Protein AF-A0A354ZCP5-F1 (afdb_monomer_lite)

pLDDT: mean 84.99, std 9.41, range [39.25, 94.0]

Foldseek 3Di:
DPDDDDDDPDQDALVNLLVVVVVDQEDEQFAAQDPVRVVSLVSNCVSNPPSNHQYWYQHDPHPDGLVVCCVPPNPVSSVVSRVVTGGPVVVVVVVVVVVVVPD

Structure (mmCIF, N/CA/C/O backbone):
data_AF-A0A354ZCP5-F1
#
_entry.id   AF-A0A354ZCP5-F1
#
loop_
_atom_site.group_PDB
_atom_site.id
_atom_site.type_symbol
_atom_site.label_atom_id
_atom_site.label_alt_id
_atom_site.label_comp_id
_atom_site.label_asym_id
_atom_site.label_entity_id
_atom_site.label_seq_id
_atom_site.pdbx_PDB_ins_code
_atom_site.Cartn_x
_atom_site.Cartn_y
_atom_site.Cartn_z
_atom_site.occupancy
_atom_site.B_iso_or_equiv
_atom_site.auth_seq_id
_atom_site.auth_comp_id
_atom_site.auth_asym_id
_atom_site.auth_atom_id
_atom_site.pdbx_PDB_model_num
ATOM 1 N N . VAL A 1 1 ? -8.228 -1.402 -14.406 1.00 57.84 1 VAL A N 1
ATOM 2 C CA . VAL A 1 1 ? -8.553 -0.598 -13.187 1.00 57.84 1 VAL A CA 1
ATOM 3 C C . VAL A 1 1 ? -9.787 0.306 -13.354 1.00 57.84 1 VAL A C 1
ATOM 5 O O . VAL A 1 1 ? -9.747 1.229 -14.155 1.00 57.84 1 VAL A O 1
ATOM 8 N N . GLY A 1 2 ? -10.877 0.072 -12.603 1.00 74.62 2 GLY A N 1
ATOM 9 C CA . GLY A 1 2 ? -12.081 0.938 -12.606 1.00 74.62 2 GLY A CA 1
ATOM 10 C C . GLY A 1 2 ? -12.295 1.777 -11.335 1.00 74.62 2 GLY A C 1
ATOM 11 O O . GLY A 1 2 ? -12.986 2.787 -11.381 1.00 74.62 2 GLY A O 1
ATOM 12 N N . ASN A 1 3 ? -11.671 1.387 -10.217 1.00 79.50 3 ASN A N 1
ATOM 13 C CA . ASN A 1 3 ? -11.832 2.018 -8.904 1.00 79.50 3 ASN A CA 1
ATOM 14 C C . ASN A 1 3 ? -10.450 2.356 -8.326 1.00 79.50 3 ASN A C 1
ATOM 16 O O . ASN A 1 3 ? -9.885 1.567 -7.572 1.00 79.50 3 ASN A O 1
ATOM 20 N N . ALA A 1 4 ? -9.892 3.503 -8.714 1.00 82.69 4 ALA A N 1
ATOM 21 C CA . ALA A 1 4 ? -8.633 4.016 -8.179 1.00 82.69 4 ALA A CA 1
ATOM 22 C C . ALA A 1 4 ? -8.880 5.331 -7.436 1.00 82.69 4 ALA A C 1
ATOM 24 O O . ALA A 1 4 ? -9.593 6.205 -7.927 1.00 82.69 4 ALA A O 1
ATOM 25 N N . VAL A 1 5 ? -8.282 5.471 -6.255 1.00 83.88 5 VAL A N 1
ATOM 26 C CA . VAL A 1 5 ? -8.296 6.703 -5.461 1.00 83.88 5 VAL A CA 1
ATOM 27 C C . VAL A 1 5 ? -6.879 6.990 -4.977 1.00 83.88 5 VAL A C 1
ATOM 29 O O . VAL A 1 5 ? -6.136 6.061 -4.669 1.00 83.88 5 VAL A O 1
ATOM 32 N N . ALA A 1 6 ? -6.507 8.265 -4.902 1.00 83.50 6 ALA A N 1
ATOM 33 C CA . ALA A 1 6 ? -5.203 8.707 -4.418 1.00 83.50 6 ALA A CA 1
ATOM 34 C C . ALA A 1 6 ? -5.380 9.798 -3.356 1.00 83.50 6 ALA A C 1
ATOM 36 O O . ALA A 1 6 ? -6.307 10.609 -3.437 1.00 83.50 6 ALA A O 1
ATOM 37 N N . THR A 1 7 ? -4.501 9.824 -2.352 1.00 77.50 7 THR A N 1
ATOM 38 C CA . THR A 1 7 ? -4.471 10.914 -1.373 1.00 77.50 7 THR A CA 1
ATOM 39 C C . THR A 1 7 ? -3.756 12.123 -1.973 1.00 77.50 7 THR A C 1
ATOM 41 O O . THR A 1 7 ? -2.739 11.998 -2.652 1.00 77.50 7 THR A O 1
ATOM 44 N N . LEU A 1 8 ? -4.285 13.325 -1.737 1.00 76.44 8 LEU A N 1
ATOM 45 C CA . LEU A 1 8 ? -3.711 14.560 -2.270 1.00 76.44 8 LEU A CA 1
ATOM 46 C C . LEU A 1 8 ? -2.549 15.037 -1.377 1.00 76.44 8 LEU A C 1
ATOM 48 O O . LEU A 1 8 ? -2.721 15.912 -0.533 1.00 76.44 8 LEU A O 1
ATOM 52 N N . GLY A 1 9 ? -1.372 14.425 -1.535 1.00 65.25 9 GLY A N 1
ATOM 53 C CA . GLY A 1 9 ? -0.100 14.914 -0.976 1.00 65.25 9 GLY A CA 1
ATOM 54 C C . GLY A 1 9 ? 0.114 14.723 0.531 1.00 65.25 9 GLY A C 1
ATOM 55 O O . GLY A 1 9 ? 1.123 15.174 1.068 1.00 65.25 9 GLY A O 1
ATOM 56 N N . THR A 1 10 ? -0.799 14.054 1.230 1.00 66.50 10 THR A N 1
ATOM 57 C CA . THR A 1 10 ? -0.678 13.752 2.661 1.00 66.50 10 THR A CA 1
ATOM 58 C C . THR A 1 10 ? -0.959 12.280 2.939 1.00 66.50 10 THR A C 1
ATOM 60 O O . THR A 1 10 ? -1.486 11.548 2.094 1.00 66.50 10 THR A O 1
ATOM 63 N N . ALA A 1 11 ? -0.556 11.824 4.127 1.00 78.12 11 ALA A N 1
ATOM 64 C CA . ALA A 1 11 ? -0.873 10.479 4.583 1.00 78.12 11 ALA A CA 1
ATOM 65 C C . ALA A 1 11 ? -2.396 10.282 4.639 1.00 78.12 11 ALA A C 1
ATOM 67 O O . ALA A 1 11 ? -3.135 11.201 4.995 1.00 78.12 11 ALA A O 1
ATOM 68 N N . LEU A 1 12 ? -2.843 9.069 4.310 1.00 83.69 12 LEU A N 1
ATOM 69 C CA . LEU A 1 12 ? -4.234 8.652 4.458 1.00 83.69 12 LEU A CA 1
ATOM 70 C C . LEU A 1 12 ? -4.730 8.966 5.876 1.00 83.69 12 LEU A C 1
ATOM 72 O O . LEU A 1 12 ? -4.036 8.665 6.846 1.00 83.69 12 LEU A O 1
ATOM 76 N N . THR A 1 13 ? -5.922 9.554 6.001 1.00 87.56 13 THR A N 1
ATOM 77 C CA . THR A 1 13 ? -6.535 9.857 7.306 1.00 87.56 13 THR A CA 1
ATOM 78 C C . THR A 1 13 ? -7.584 8.818 7.706 1.00 87.56 13 THR A C 1
ATOM 80 O O . THR A 1 13 ? -8.111 8.079 6.868 1.00 87.56 13 THR A O 1
ATOM 83 N N . ARG A 1 14 ? -7.944 8.760 8.998 1.00 87.75 14 ARG A N 1
ATOM 84 C CA . ARG A 1 14 ? -9.005 7.846 9.468 1.00 87.75 14 ARG A CA 1
ATOM 85 C C . ARG A 1 14 ? -10.360 8.196 8.869 1.00 87.75 14 ARG A C 1
ATOM 87 O O . ARG A 1 14 ? -11.161 7.304 8.616 1.00 87.75 14 ARG A O 1
ATOM 94 N N . GLU A 1 15 ? -10.633 9.475 8.649 1.00 88.94 15 GLU A N 1
ATOM 95 C CA . GLU A 1 15 ? -11.864 9.957 8.026 1.00 88.94 15 GLU A CA 1
ATOM 96 C C . GLU A 1 15 ? -11.960 9.468 6.580 1.00 88.94 15 GLU A C 1
ATOM 98 O O . GLU A 1 15 ? -13.009 8.969 6.176 1.00 88.94 15 GLU A O 1
ATOM 103 N N . GLN A 1 16 ? -10.854 9.531 5.831 1.00 89.12 16 GLN A N 1
ATOM 104 C CA . GLN A 1 16 ? -10.771 8.988 4.475 1.00 89.12 16 GLN A CA 1
ATOM 105 C C . GLN A 1 16 ? -10.948 7.466 4.476 1.00 89.12 16 GLN A C 1
ATOM 107 O O . GLN A 1 16 ? -11.744 6.943 3.702 1.00 89.12 16 GLN A O 1
ATOM 112 N N . ALA A 1 17 ? -10.294 6.750 5.392 1.00 88.62 17 ALA A N 1
ATOM 113 C CA . ALA A 1 17 ? -10.456 5.303 5.516 1.00 88.62 17 ALA A CA 1
ATOM 114 C C . ALA A 1 17 ? -11.897 4.894 5.898 1.00 88.62 17 ALA A C 1
ATOM 116 O O . ALA A 1 17 ? -12.444 3.947 5.335 1.00 88.62 17 ALA A O 1
ATOM 117 N N . ARG A 1 18 ? -12.565 5.645 6.785 1.00 89.50 18 ARG A N 1
ATOM 118 C CA . ARG A 1 18 ? -13.995 5.460 7.107 1.00 89.50 18 ARG A CA 1
ATOM 119 C C . ARG A 1 18 ? -14.919 5.785 5.942 1.00 89.50 18 ARG A C 1
ATOM 121 O O . ARG A 1 18 ? -16.009 5.230 5.859 1.00 89.50 18 ARG A O 1
ATOM 128 N N . LEU A 1 19 ? -14.538 6.723 5.079 1.00 90.44 19 LEU A N 1
ATOM 129 C CA . LEU A 1 19 ? -15.294 7.000 3.866 1.00 90.44 19 LEU A CA 1
ATOM 130 C C . LEU A 1 19 ? -15.185 5.811 2.910 1.00 90.44 19 LEU A C 1
ATOM 132 O O . LEU A 1 19 ? -16.208 5.334 2.431 1.00 90.44 19 LEU A O 1
ATOM 136 N N . ILE A 1 20 ? -13.971 5.293 2.705 1.00 89.62 20 ILE A N 1
ATOM 137 C CA . ILE A 1 20 ? -13.708 4.123 1.856 1.00 89.62 20 ILE A CA 1
ATOM 138 C C . ILE A 1 20 ? -14.485 2.896 2.348 1.00 89.62 20 ILE A C 1
ATOM 140 O O . ILE A 1 20 ? -15.088 2.207 1.528 1.00 89.62 20 ILE A O 1
ATOM 144 N N . SER A 1 21 ? -14.566 2.663 3.665 1.00 89.88 21 SER A N 1
ATOM 145 C CA . SER A 1 21 ? -15.292 1.509 4.220 1.00 89.88 21 SER A CA 1
ATOM 146 C C . SER A 1 21 ? -16.796 1.493 3.940 1.00 89.88 21 SER A C 1
ATOM 148 O O . SER A 1 21 ? -17.431 0.449 4.062 1.00 89.88 21 SER A O 1
ATOM 150 N N . ARG A 1 22 ? -17.377 2.622 3.515 1.00 90.50 22 ARG A N 1
ATOM 151 C CA . ARG A 1 22 ? -18.775 2.687 3.056 1.00 90.50 22 ARG A CA 1
ATOM 152 C C . ARG A 1 22 ? -18.962 2.179 1.627 1.00 90.50 22 ARG A C 1
ATOM 154 O O . ARG A 1 22 ? -20.081 1.833 1.266 1.00 90.50 22 ARG A O 1
ATOM 161 N N . TYR A 1 23 ? -17.897 2.160 0.827 1.00 89.38 23 TYR A N 1
ATOM 162 C CA . TYR A 1 23 ? -17.937 1.811 -0.596 1.00 89.38 23 TYR A CA 1
ATOM 163 C C . TYR A 1 23 ? -17.229 0.491 -0.913 1.00 89.38 23 TYR A C 1
ATOM 165 O O . TYR A 1 23 ? -17.557 -0.148 -1.909 1.00 89.38 23 TYR A O 1
ATOM 173 N N . ALA A 1 24 ? -16.272 0.069 -0.085 1.00 88.88 24 ALA A N 1
ATOM 174 C CA . ALA A 1 24 ? -15.513 -1.157 -0.287 1.00 88.88 24 ALA A CA 1
ATOM 175 C C . ALA A 1 24 ? -15.183 -1.833 1.047 1.00 88.88 24 ALA A C 1
ATOM 177 O O . ALA A 1 24 ? -14.919 -1.166 2.041 1.00 88.88 24 ALA A O 1
ATOM 178 N N . GLN A 1 25 ? -15.155 -3.167 1.049 1.00 88.75 25 GLN A N 1
ATOM 179 C CA . GL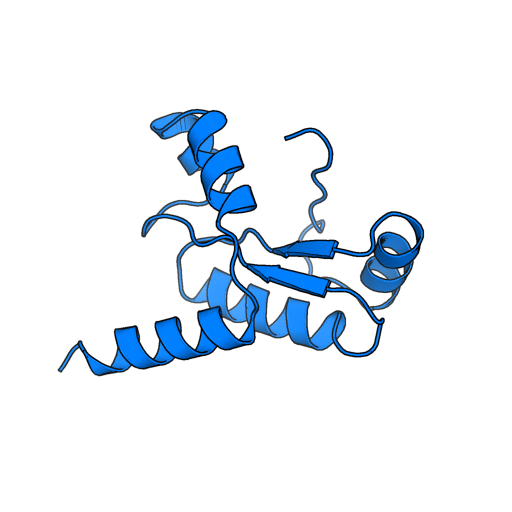N A 1 25 ? -14.669 -3.963 2.184 1.00 88.75 25 GLN A CA 1
ATOM 180 C C . GLN A 1 25 ? -13.180 -4.299 2.066 1.00 88.75 25 GLN A C 1
ATOM 182 O O . GLN A 1 25 ? -12.527 -4.526 3.080 1.00 88.75 25 GLN A O 1
ATOM 187 N N . ARG A 1 26 ? -12.643 -4.309 0.839 1.00 89.94 26 ARG A N 1
ATOM 188 C CA . ARG A 1 26 ? -11.239 -4.587 0.533 1.00 89.94 26 ARG A CA 1
ATOM 189 C C . ARG A 1 26 ? -10.581 -3.372 -0.095 1.00 89.94 26 ARG A C 1
ATOM 191 O O . ARG A 1 26 ? -11.143 -2.772 -1.009 1.00 89.94 26 ARG A O 1
ATOM 198 N N . VAL A 1 27 ? -9.374 -3.059 0.358 1.00 91.56 27 VAL A N 1
ATOM 199 C CA . VAL A 1 27 ? -8.541 -1.985 -0.180 1.00 91.56 27 VAL A CA 1
ATOM 200 C C . VAL A 1 27 ? -7.173 -2.548 -0.534 1.00 91.56 27 VAL A C 1
ATOM 202 O O . VAL A 1 27 ? -6.547 -3.226 0.276 1.00 91.56 27 VAL A O 1
ATOM 205 N N . VAL A 1 28 ? -6.710 -2.253 -1.747 1.00 92.31 28 VAL A N 1
ATOM 206 C CA . VAL A 1 28 ? -5.362 -2.596 -2.203 1.00 92.31 28 VAL A CA 1
ATOM 207 C C . VAL A 1 28 ? -4.510 -1.333 -2.148 1.00 92.31 28 VAL A C 1
ATOM 209 O O . VAL A 1 28 ? -4.792 -0.359 -2.842 1.00 92.31 28 VAL A O 1
ATOM 212 N N . MET A 1 29 ? -3.491 -1.341 -1.295 1.00 90.69 29 MET A N 1
ATOM 213 C CA . MET A 1 29 ? -2.445 -0.325 -1.259 1.00 90.69 29 MET A CA 1
ATOM 214 C C . MET A 1 29 ? -1.481 -0.593 -2.417 1.00 90.69 29 MET A C 1
ATOM 216 O O . MET A 1 29 ? -0.952 -1.698 -2.531 1.00 90.69 29 MET A O 1
ATOM 220 N N . CYS A 1 30 ? -1.269 0.402 -3.271 1.00 90.12 30 CYS A N 1
ATOM 221 C CA . CYS A 1 30 ? -0.349 0.331 -4.401 1.00 90.12 30 CYS A CA 1
ATOM 222 C C . CYS A 1 30 ? 0.599 1.529 -4.294 1.00 90.12 30 CYS A C 1
ATOM 224 O O . CYS A 1 30 ? 0.226 2.645 -4.652 1.00 90.12 30 CYS A O 1
ATOM 226 N N . TYR A 1 31 ? 1.763 1.298 -3.694 1.00 85.50 31 TYR A N 1
ATOM 227 C CA . TYR A 1 31 ? 2.800 2.301 -3.457 1.00 85.50 31 TYR A CA 1
ATOM 228 C C . TYR A 1 31 ? 4.085 1.901 -4.183 1.00 85.50 31 TYR A C 1
ATOM 230 O O . TYR A 1 31 ? 4.238 0.753 -4.600 1.00 85.50 31 TYR A O 1
ATOM 238 N N . ASP A 1 32 ? 4.993 2.860 -4.305 1.00 84.50 32 ASP A N 1
ATOM 239 C CA . ASP A 1 32 ? 6.277 2.716 -4.983 1.00 84.50 32 ASP A CA 1
ATOM 240 C C . ASP A 1 32 ? 7.118 1.599 -4.345 1.00 84.50 32 ASP A C 1
ATOM 242 O O . ASP A 1 32 ? 7.110 1.405 -3.123 1.00 84.50 32 ASP A O 1
ATOM 246 N N . ALA A 1 33 ? 7.863 0.860 -5.170 1.00 82.69 33 ALA A N 1
ATOM 247 C CA . ALA A 1 33 ? 8.766 -0.199 -4.718 1.00 82.69 33 ALA A CA 1
ATOM 248 C C . ALA A 1 33 ? 10.087 0.364 -4.150 1.00 82.69 33 ALA A C 1
ATOM 250 O O . ALA A 1 33 ? 11.173 -0.007 -4.594 1.00 82.69 33 ALA A O 1
ATOM 251 N N . ASP A 1 34 ? 9.993 1.278 -3.182 1.00 82.19 34 ASP A N 1
ATOM 252 C CA . ASP A 1 34 ? 11.127 1.886 -2.487 1.00 82.19 34 ASP A CA 1
ATOM 253 C C . ASP A 1 34 ? 10.889 2.005 -0.964 1.00 82.19 34 ASP A C 1
ATOM 255 O O . ASP A 1 34 ? 9.863 1.591 -0.408 1.00 82.19 34 ASP A O 1
ATOM 259 N N . SER A 1 35 ? 11.869 2.566 -0.250 1.00 80.31 35 SER A N 1
ATOM 260 C CA . SER A 1 35 ? 11.783 2.751 1.203 1.00 80.31 35 SER A CA 1
ATOM 261 C C . SER A 1 35 ? 10.686 3.740 1.619 1.00 80.31 35 SER A C 1
ATOM 263 O O . SER A 1 35 ? 10.085 3.581 2.687 1.00 80.31 35 SER A O 1
ATOM 265 N N . ALA A 1 36 ? 10.379 4.734 0.781 1.00 81.00 36 ALA A N 1
ATOM 266 C CA . ALA A 1 36 ? 9.334 5.713 1.042 1.00 81.00 36 ALA A CA 1
ATOM 267 C C . ALA A 1 36 ? 7.935 5.094 0.888 1.00 81.00 36 ALA A C 1
ATOM 269 O O . ALA A 1 36 ? 7.068 5.328 1.738 1.00 81.00 36 ALA A O 1
ATOM 270 N N . GLY A 1 37 ? 7.732 4.257 -0.130 1.00 82.50 37 GLY A N 1
ATOM 271 C CA . GLY A 1 37 ? 6.517 3.488 -0.372 1.00 82.50 37 GLY A CA 1
ATOM 272 C C . GLY A 1 37 ? 6.261 2.448 0.717 1.00 82.50 37 GLY A C 1
ATOM 273 O O . GLY A 1 37 ? 5.132 2.330 1.204 1.00 82.50 37 GLY A O 1
ATOM 274 N N . SER A 1 38 ? 7.308 1.780 1.210 1.00 83.56 38 SER A N 1
ATOM 275 C CA . SER A 1 38 ? 7.208 0.887 2.374 1.00 83.56 38 SER A CA 1
ATOM 276 C C . SER A 1 38 ? 6.741 1.646 3.628 1.00 83.56 38 SER A C 1
ATOM 278 O O . SER A 1 38 ? 5.739 1.284 4.253 1.00 83.56 38 SER A O 1
ATOM 280 N N . ALA A 1 39 ? 7.353 2.796 3.933 1.00 85.38 39 ALA A N 1
ATOM 281 C CA . ALA A 1 39 ? 6.940 3.640 5.058 1.00 85.38 39 ALA A CA 1
ATOM 282 C C . ALA A 1 39 ? 5.530 4.249 4.883 1.00 85.38 39 ALA A C 1
ATOM 284 O O . ALA A 1 39 ? 4.813 4.498 5.859 1.00 85.38 39 ALA A O 1
ATOM 285 N N . ALA A 1 40 ? 5.106 4.534 3.648 1.00 84.56 40 ALA A N 1
ATOM 286 C CA . ALA A 1 40 ? 3.742 4.963 3.342 1.00 84.56 40 ALA A CA 1
ATOM 287 C C . ALA A 1 40 ? 2.732 3.831 3.578 1.00 84.56 40 ALA A C 1
ATOM 289 O O . ALA A 1 40 ? 1.698 4.065 4.207 1.00 84.56 40 ALA A O 1
ATOM 290 N N . THR A 1 41 ? 3.074 2.607 3.168 1.00 87.69 41 THR A N 1
ATOM 291 C CA . THR A 1 41 ? 2.273 1.399 3.396 1.00 87.69 41 THR A CA 1
ATOM 292 C C . THR A 1 41 ? 2.053 1.165 4.887 1.00 87.69 41 THR A C 1
ATOM 294 O O . THR A 1 41 ? 0.910 1.020 5.318 1.00 87.69 41 THR A O 1
ATOM 297 N N . GLU A 1 42 ? 3.111 1.210 5.702 1.00 87.50 42 GLU A N 1
ATOM 298 C CA . GLU A 1 42 ? 3.008 1.028 7.158 1.00 87.50 42 GLU A CA 1
ATOM 299 C C . GLU A 1 42 ? 2.080 2.066 7.810 1.00 87.50 42 GLU A C 1
ATOM 301 O O . GLU A 1 42 ? 1.199 1.721 8.604 1.00 87.50 42 GLU A O 1
ATOM 306 N N . ARG A 1 43 ? 2.223 3.345 7.438 1.00 85.50 43 ARG A N 1
ATOM 307 C CA . ARG A 1 43 ? 1.367 4.430 7.950 1.00 85.50 43 ARG A CA 1
ATOM 308 C C . ARG A 1 43 ? -0.089 4.284 7.509 1.00 85.50 43 ARG A C 1
ATOM 310 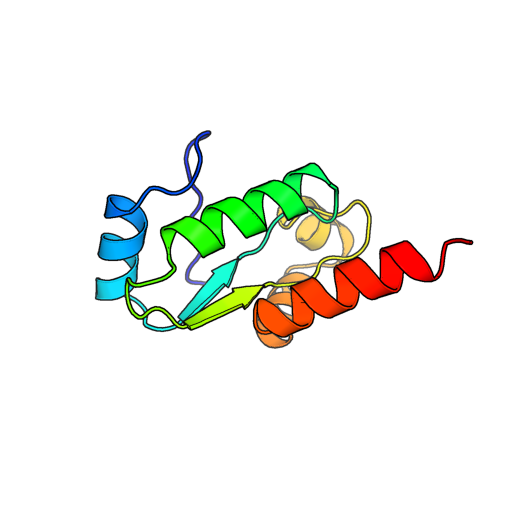O O . ARG A 1 43 ? -1.001 4.516 8.309 1.00 85.50 43 ARG A O 1
ATOM 317 N N . GLY A 1 44 ? -0.316 3.906 6.252 1.00 85.62 44 GLY A N 1
ATOM 318 C CA . GLY A 1 44 ? -1.649 3.672 5.700 1.00 85.62 44 GLY A CA 1
ATOM 319 C C . GLY A 1 44 ? -2.349 2.519 6.413 1.00 85.62 44 GLY A C 1
ATOM 320 O O . GLY A 1 44 ? -3.466 2.681 6.905 1.00 85.62 44 GLY A O 1
ATOM 321 N N . VAL A 1 45 ? -1.654 1.3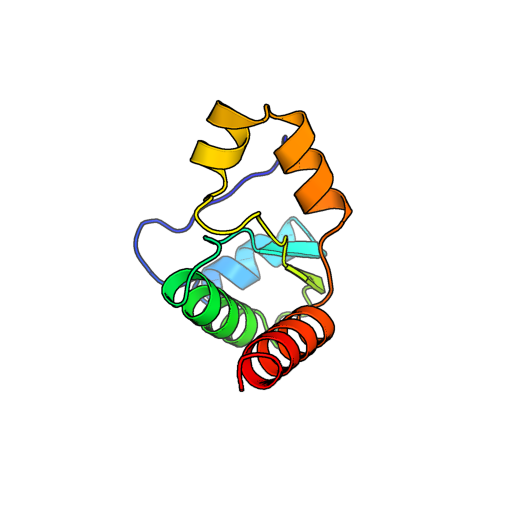92 6.575 1.00 86.06 45 VAL A N 1
ATOM 322 C CA . VAL A 1 45 ? -2.155 0.224 7.309 1.00 86.06 45 VAL A CA 1
ATOM 323 C C . VAL A 1 45 ? -2.462 0.582 8.759 1.00 86.06 45 VAL A C 1
ATOM 325 O O . VAL A 1 45 ? -3.545 0.260 9.239 1.00 86.06 45 VAL A O 1
ATOM 328 N N . GLY A 1 46 ? -1.572 1.303 9.448 1.00 85.62 46 GLY A N 1
ATOM 329 C CA . GLY A 1 46 ? -1.814 1.762 10.819 1.00 85.62 46 GLY A CA 1
ATOM 330 C C . GLY A 1 46 ? -3.066 2.638 10.951 1.00 85.62 46 GLY A C 1
ATOM 331 O O . GLY A 1 46 ? -3.765 2.574 11.960 1.00 85.62 46 GLY A O 1
ATOM 332 N N . THR A 1 47 ? -3.385 3.415 9.915 1.00 85.31 47 THR A N 1
ATOM 333 C CA . THR A 1 47 ? -4.569 4.284 9.878 1.00 85.31 47 THR A CA 1
ATOM 334 C C . THR A 1 47 ? -5.858 3.519 9.584 1.00 85.31 47 THR A C 1
ATOM 336 O O . THR A 1 47 ? -6.908 3.839 10.146 1.00 85.31 47 THR A O 1
ATOM 339 N N . ILE A 1 48 ? -5.788 2.518 8.704 1.00 85.00 48 ILE A N 1
ATOM 340 C CA . ILE A 1 48 ? -6.930 1.678 8.326 1.00 85.00 48 ILE A CA 1
ATOM 341 C C . ILE A 1 48 ? -7.221 0.616 9.399 1.00 85.00 48 ILE A C 1
ATOM 343 O O . ILE A 1 48 ? -8.367 0.185 9.566 1.00 85.00 48 ILE A O 1
ATOM 347 N N . SER A 1 49 ? -6.198 0.208 10.152 1.00 77.50 49 SER A N 1
ATOM 348 C CA . SER A 1 49 ? -6.316 -0.785 11.213 1.00 77.50 49 SER A CA 1
ATOM 349 C C . SER A 1 49 ? -7.377 -0.365 12.237 1.00 77.50 49 SER A C 1
ATOM 351 O O . SER A 1 49 ? -7.388 0.757 12.744 1.00 77.50 49 SER A O 1
ATOM 353 N N . GLY A 1 50 ? -8.322 -1.268 12.505 1.00 77.56 50 GLY A N 1
ATOM 354 C CA . GLY A 1 50 ? -9.464 -1.019 13.390 1.00 77.56 50 GLY A CA 1
ATOM 355 C C . GLY A 1 50 ? -10.710 -0.421 12.721 1.00 77.56 50 GLY A C 1
ATOM 356 O O . GLY A 1 50 ? -11.728 -0.278 13.392 1.00 77.56 50 GLY A O 1
ATOM 357 N N . ILE A 1 51 ? -10.682 -0.111 11.418 1.00 83.38 51 ILE A N 1
ATOM 358 C CA . ILE A 1 51 ? -11.870 0.336 10.654 1.00 83.38 51 ILE A CA 1
ATOM 359 C C . ILE A 1 51 ? -12.643 -0.856 10.048 1.00 83.38 51 ILE A C 1
ATOM 361 O O . ILE A 1 51 ? -13.765 -0.692 9.575 1.00 83.38 51 ILE A O 1
ATOM 365 N N . GLY A 1 52 ? -12.086 -2.072 10.125 1.00 82.31 52 GLY A N 1
ATOM 366 C CA . GLY A 1 52 ? -12.725 -3.304 9.636 1.00 82.31 52 GLY A CA 1
ATOM 367 C C . GLY A 1 52 ? -12.575 -3.534 8.128 1.00 82.31 52 GLY A C 1
ATOM 368 O O . GLY A 1 52 ? -13.346 -4.290 7.548 1.00 82.31 52 GLY A O 1
ATOM 369 N N . LEU A 1 53 ? -11.606 -2.868 7.498 1.00 87.56 53 LEU A N 1
ATOM 370 C CA . LEU A 1 53 ? -11.251 -3.048 6.092 1.00 87.56 53 LEU A CA 1
ATOM 371 C C . LEU A 1 53 ? -10.222 -4.176 5.924 1.00 87.56 53 LEU A C 1
ATOM 373 O O . LEU A 1 53 ? -9.271 -4.266 6.701 1.00 87.56 53 LEU A O 1
ATOM 377 N N . ASP A 1 54 ? -10.392 -4.987 4.882 1.00 88.94 54 ASP A N 1
ATOM 378 C CA . ASP A 1 54 ? -9.411 -5.970 4.415 1.00 88.94 54 ASP A CA 1
ATOM 379 C C . ASP A 1 54 ? -8.320 -5.250 3.607 1.00 88.94 54 ASP A C 1
ATOM 381 O O . ASP A 1 54 ? -8.588 -4.723 2.523 1.00 88.94 54 ASP A O 1
ATOM 385 N N . VAL A 1 55 ? -7.109 -5.161 4.163 1.00 89.94 55 VAL A N 1
ATOM 386 C CA . VAL A 1 55 ? -5.998 -4.403 3.568 1.00 89.94 55 VAL A CA 1
ATOM 387 C C . VAL A 1 55 ? -5.006 -5.344 2.903 1.00 89.94 55 VAL A C 1
ATOM 389 O O . VAL A 1 55 ? -4.341 -6.151 3.557 1.00 89.94 55 VAL A O 1
ATOM 392 N N . MET A 1 56 ? -4.863 -5.162 1.596 1.00 92.69 56 MET A N 1
ATOM 393 C CA . MET A 1 56 ? -3.925 -5.879 0.742 1.00 92.69 56 MET A CA 1
ATOM 394 C C . MET A 1 56 ? -2.864 -4.908 0.220 1.00 92.69 56 MET A C 1
ATOM 396 O O . MET A 1 56 ? -3.110 -3.707 0.129 1.00 92.69 56 MET A O 1
ATOM 400 N N . VAL A 1 57 ? -1.695 -5.420 -0.148 1.00 92.25 57 VAL A N 1
ATOM 401 C CA . VAL A 1 57 ? -0.586 -4.644 -0.711 1.00 92.25 57 VAL A CA 1
ATOM 402 C C . VAL A 1 57 ? -0.215 -5.243 -2.063 1.00 92.25 57 VAL A C 1
ATOM 404 O O . VAL A 1 57 ? 0.098 -6.431 -2.147 1.00 92.25 57 VAL A O 1
ATOM 407 N N . ALA A 1 58 ? -0.286 -4.434 -3.119 1.00 92.81 58 ALA A N 1
ATOM 408 C CA . ALA A 1 58 ? 0.225 -4.798 -4.433 1.00 92.81 58 ALA A CA 1
ATOM 409 C C . ALA A 1 58 ? 1.738 -4.572 -4.448 1.00 92.81 58 ALA A C 1
ATOM 411 O O . ALA A 1 58 ? 2.208 -3.479 -4.137 1.00 92.81 58 ALA A O 1
ATOM 412 N N . MET A 1 59 ? 2.494 -5.613 -4.788 1.00 89.19 59 MET A N 1
ATOM 413 C CA . MET A 1 59 ? 3.945 -5.522 -4.911 1.00 89.19 59 MET A CA 1
ATOM 414 C C . MET A 1 59 ? 4.300 -5.190 -6.350 1.00 89.19 59 MET A C 1
ATOM 416 O O . MET A 1 59 ? 3.904 -5.907 -7.270 1.00 89.19 59 MET A O 1
ATOM 420 N N . LEU A 1 60 ? 5.027 -4.093 -6.530 1.00 90.00 60 LEU A N 1
ATOM 421 C CA . LEU A 1 60 ? 5.515 -3.658 -7.830 1.00 90.00 60 LEU A CA 1
ATOM 422 C C . LEU A 1 60 ? 6.973 -4.106 -8.021 1.00 90.00 60 LEU A C 1
ATOM 424 O O . LEU A 1 60 ? 7.680 -4.303 -7.030 1.00 90.00 60 LEU A O 1
ATOM 428 N N . PRO A 1 61 ? 7.438 -4.274 -9.271 1.00 86.81 61 PRO A N 1
ATOM 429 C CA . PRO A 1 61 ? 8.853 -4.465 -9.561 1.00 86.81 61 PRO A CA 1
ATOM 430 C C . PRO A 1 61 ? 9.686 -3.296 -9.023 1.00 86.81 61 PRO A C 1
ATOM 432 O O . PRO A 1 61 ? 9.215 -2.159 -8.974 1.00 86.81 61 PRO A O 1
ATOM 435 N N . GLU A 1 62 ? 10.930 -3.577 -8.638 1.00 85.00 62 GLU A N 1
ATOM 436 C CA . GLU A 1 62 ? 11.843 -2.577 -8.079 1.00 85.00 62 GLU A CA 1
ATOM 437 C C . GLU A 1 62 ? 11.984 -1.356 -9.002 1.00 85.00 62 GLU A C 1
ATOM 439 O O . GLU A 1 62 ? 12.108 -1.489 -10.221 1.00 85.00 62 GLU A O 1
ATOM 444 N N . GLY A 1 63 ? 11.936 -0.156 -8.415 1.00 85.56 63 GLY A N 1
ATOM 445 C CA . GLY A 1 63 ? 12.046 1.106 -9.151 1.00 85.56 63 GLY A CA 1
ATOM 446 C C . GLY A 1 63 ? 10.791 1.526 -9.924 1.00 85.56 63 GLY A C 1
ATOM 447 O O . GLY A 1 63 ? 10.825 2.561 -10.588 1.00 85.56 63 GLY A O 1
ATOM 448 N N . HIS A 1 64 ? 9.693 0.768 -9.834 1.00 88.25 64 HIS A N 1
ATOM 449 C CA . HIS A 1 64 ? 8.419 1.133 -10.442 1.00 88.25 64 HIS A CA 1
ATOM 450 C C . HIS A 1 64 ? 7.394 1.632 -9.417 1.00 88.25 64 HIS A C 1
ATOM 452 O O . HIS A 1 64 ? 7.232 1.094 -8.321 1.00 88.25 64 HIS A O 1
ATOM 458 N N . ASP A 1 65 ? 6.662 2.654 -9.841 1.00 90.06 65 ASP A N 1
ATOM 459 C CA . ASP A 1 65 ? 5.404 3.130 -9.269 1.00 90.06 65 ASP A CA 1
ATOM 460 C C . ASP A 1 65 ? 4.219 2.665 -10.156 1.00 90.06 65 ASP A C 1
ATOM 462 O O . ASP A 1 65 ? 4.429 2.107 -11.243 1.00 90.06 65 ASP A O 1
ATOM 466 N N . PRO A 1 66 ? 2.952 2.859 -9.742 1.00 87.44 66 PRO A N 1
ATOM 467 C CA . PRO A 1 66 ? 1.806 2.407 -10.532 1.00 87.44 66 PRO A CA 1
ATOM 468 C C . PRO A 1 66 ? 1.741 3.029 -11.939 1.00 87.44 66 PRO A C 1
ATOM 470 O O . PRO A 1 66 ? 1.298 2.371 -12.880 1.00 87.44 66 PRO A O 1
ATOM 473 N N . ASP A 1 67 ? 2.177 4.283 -12.101 1.00 90.56 67 ASP A N 1
ATOM 474 C CA . ASP A 1 67 ? 2.154 5.003 -13.382 1.00 90.56 67 ASP A CA 1
ATOM 475 C C . ASP A 1 67 ? 3.246 4.495 -14.336 1.00 90.56 67 ASP A C 1
ATOM 477 O O . ASP A 1 67 ? 2.962 4.103 -15.469 1.00 90.56 67 ASP A O 1
ATOM 481 N N . SER A 1 68 ? 4.493 4.420 -13.878 1.00 92.44 68 SER A N 1
ATOM 482 C CA . SER A 1 68 ? 5.616 3.870 -14.636 1.00 92.44 68 SER A CA 1
ATOM 483 C C . SER A 1 68 ? 5.416 2.394 -14.956 1.00 92.44 68 SER A C 1
ATOM 485 O O . SER A 1 68 ? 5.775 1.988 -16.059 1.00 92.44 68 SER A O 1
ATOM 487 N N . LEU A 1 69 ? 4.804 1.596 -14.076 1.00 91.75 69 LEU A N 1
ATOM 488 C CA . LEU A 1 69 ? 4.461 0.211 -14.387 1.00 91.75 69 LEU A CA 1
ATOM 489 C C . LEU A 1 69 ? 3.525 0.143 -15.599 1.00 91.75 69 LEU A C 1
ATOM 491 O O . LEU A 1 69 ? 3.797 -0.589 -16.547 1.00 91.75 69 LEU A O 1
ATOM 495 N N . VAL A 1 70 ? 2.454 0.943 -15.603 1.00 92.31 70 VAL A N 1
ATOM 496 C CA . VAL A 1 70 ? 1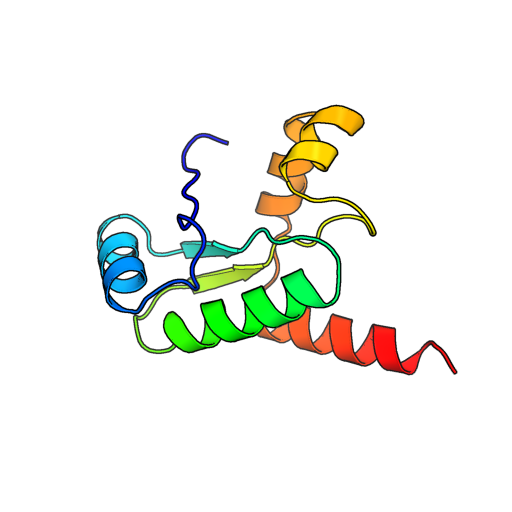.503 0.984 -16.723 1.00 92.31 70 VAL A CA 1
ATOM 497 C C . VAL A 1 70 ? 2.171 1.491 -17.998 1.00 92.31 70 VAL A C 1
ATOM 499 O O . VAL A 1 70 ? 1.910 0.958 -19.075 1.00 92.31 70 VAL A O 1
ATOM 502 N N . ARG A 1 71 ? 3.060 2.485 -17.899 1.00 92.38 71 ARG A N 1
ATOM 503 C CA . ARG A 1 71 ? 3.786 3.020 -19.061 1.00 92.38 71 ARG A CA 1
ATOM 504 C C . ARG A 1 71 ? 4.753 2.014 -19.682 1.00 92.38 71 ARG A C 1
ATOM 506 O O . ARG A 1 71 ? 4.868 1.991 -20.903 1.00 92.38 71 ARG A O 1
ATOM 513 N N . HIS A 1 72 ? 5.443 1.210 -18.873 1.00 92.50 72 HIS A N 1
ATOM 514 C CA . HIS A 1 72 ? 6.466 0.276 -19.359 1.00 92.50 72 HIS A CA 1
ATOM 515 C C . HIS A 1 72 ? 5.910 -1.118 -19.680 1.00 92.50 72 HIS A C 1
ATOM 517 O O . HIS A 1 72 ? 6.359 -1.741 -20.639 1.00 92.50 72 HIS A O 1
ATOM 523 N N . PHE A 1 73 ? 4.930 -1.602 -18.911 1.00 90.06 73 PHE A N 1
ATOM 524 C CA . PHE A 1 73 ? 4.420 -2.979 -18.986 1.00 90.06 73 PHE A CA 1
ATOM 525 C C . PHE A 1 73 ? 2.921 -3.073 -19.315 1.00 90.06 73 PHE A C 1
ATOM 527 O O . PHE A 1 73 ? 2.391 -4.172 -19.466 1.00 90.06 73 PHE A O 1
ATOM 534 N N . GLY A 1 74 ? 2.232 -1.939 -19.463 1.00 91.69 74 GLY A N 1
ATOM 535 C CA . GLY A 1 74 ? 0.813 -1.880 -19.808 1.00 91.69 74 GLY A CA 1
ATOM 536 C C . GLY A 1 74 ? -0.133 -2.007 -18.610 1.00 91.69 74 GLY A C 1
ATOM 537 O O . GLY A 1 74 ? 0.250 -2.356 -17.494 1.00 91.69 74 GLY A O 1
ATOM 538 N N . GLY A 1 75 ? -1.416 -1.720 -18.849 1.00 89.19 75 GLY A N 1
ATOM 539 C CA . GLY A 1 75 ? -2.459 -1.773 -17.815 1.00 89.19 75 GLY A CA 1
ATOM 540 C C . GLY A 1 75 ? -2.693 -3.172 -17.236 1.00 89.19 75 GLY A C 1
ATOM 541 O O . GLY A 1 75 ? -3.021 -3.299 -16.058 1.00 89.19 75 GLY A O 1
ATOM 542 N N . GLU A 1 76 ? -2.460 -4.217 -18.033 1.00 91.81 76 GLU A N 1
ATOM 543 C CA . GLU A 1 76 ? -2.591 -5.613 -17.597 1.00 91.81 76 GLU A CA 1
ATOM 544 C C . GLU A 1 76 ? -1.580 -5.978 -16.507 1.00 91.81 76 GLU A C 1
ATOM 546 O O . GLU A 1 76 ? -1.913 -6.734 -15.597 1.00 91.81 76 GLU A O 1
ATOM 551 N N . ALA A 1 77 ? -0.375 -5.400 -16.543 1.00 91.75 77 ALA A N 1
ATOM 552 C CA . ALA A 1 77 ? 0.625 -5.611 -15.501 1.00 91.75 77 ALA A CA 1
ATOM 553 C C . ALA A 1 77 ? 0.153 -5.055 -14.150 1.00 91.75 77 ALA A C 1
ATOM 555 O O . ALA A 1 77 ? 0.302 -5.713 -13.120 1.00 91.75 77 ALA A O 1
ATOM 556 N N . LEU A 1 78 ? -0.477 -3.875 -14.156 1.00 90.25 78 LEU A N 1
ATOM 557 C CA . LEU A 1 78 ? -1.049 -3.285 -12.948 1.00 90.25 78 LEU A CA 1
ATOM 558 C C . LEU A 1 78 ? -2.245 -4.095 -12.437 1.00 90.25 78 LEU A C 1
ATOM 560 O O . LEU A 1 78 ? -2.328 -4.374 -11.243 1.00 90.25 78 LEU A O 1
ATOM 564 N N . ASP A 1 79 ? -3.151 -4.506 -13.327 1.00 91.81 79 ASP A N 1
ATOM 565 C CA . ASP A 1 79 ? -4.289 -5.347 -12.946 1.00 91.81 79 ASP A CA 1
ATOM 566 C C . ASP A 1 79 ? -3.807 -6.699 -12.372 1.00 91.81 79 ASP A C 1
ATOM 568 O O . ASP A 1 79 ? -4.342 -7.162 -11.362 1.00 91.81 79 ASP A O 1
ATOM 572 N N . GLY A 1 80 ? -2.747 -7.289 -12.934 1.00 93.25 80 GLY A N 1
ATOM 573 C CA . GLY A 1 80 ? -2.093 -8.488 -12.406 1.00 93.25 80 GLY A CA 1
ATOM 574 C C . GLY A 1 80 ? -1.493 -8.280 -11.013 1.00 93.25 80 GLY A C 1
ATOM 575 O O . GLY A 1 80 ? -1.759 -9.075 -10.111 1.00 93.25 80 GLY A O 1
ATOM 576 N N . ALA A 1 81 ? -0.757 -7.186 -10.799 1.00 92.00 81 ALA A N 1
ATOM 577 C CA . ALA A 1 81 ? -0.193 -6.845 -9.491 1.00 92.00 81 ALA A CA 1
ATOM 578 C C . ALA A 1 81 ? -1.283 -6.639 -8.422 1.00 92.00 81 ALA A C 1
ATOM 580 O O . ALA A 1 81 ? -1.139 -7.080 -7.282 1.00 92.00 81 ALA A O 1
ATOM 581 N N . ILE A 1 82 ? -2.409 -6.022 -8.796 1.00 92.12 82 ILE A N 1
ATOM 582 C CA . ILE A 1 82 ? -3.568 -5.838 -7.913 1.00 92.12 82 ILE A CA 1
ATOM 583 C C . ILE A 1 82 ? -4.234 -7.183 -7.585 1.00 92.12 82 ILE A C 1
ATOM 585 O O . ILE A 1 82 ? -4.607 -7.417 -6.435 1.00 92.12 82 ILE A O 1
ATOM 589 N N . GLN A 1 83 ? -4.385 -8.080 -8.563 1.00 92.38 83 GLN A N 1
ATOM 590 C CA . GLN A 1 83 ? -4.973 -9.410 -8.349 1.00 92.38 83 GLN A CA 1
ATOM 591 C C . GLN A 1 83 ? -4.094 -10.315 -7.480 1.00 92.38 83 GLN A C 1
ATOM 593 O O . GLN A 1 83 ? -4.615 -11.129 -6.719 1.00 92.38 83 GLN A O 1
ATOM 598 N N . GLN A 1 84 ? -2.774 -10.163 -7.583 1.00 93.62 84 GLN A N 1
ATOM 599 C CA . GLN A 1 84 ? -1.785 -10.903 -6.798 1.00 93.62 84 GLN A CA 1
ATOM 600 C C . GLN A 1 84 ? -1.410 -10.201 -5.487 1.00 93.62 84 GLN A C 1
ATOM 602 O O . GLN A 1 84 ? -0.498 -10.654 -4.792 1.00 93.62 84 GLN A O 1
ATOM 607 N N . ALA A 1 85 ? -2.105 -9.113 -5.133 1.00 94.00 85 ALA A N 1
ATOM 608 C CA . ALA A 1 85 ? -1.854 -8.382 -3.904 1.00 94.00 85 ALA A CA 1
ATOM 609 C C . ALA A 1 85 ? -1.920 -9.314 -2.688 1.00 94.00 85 ALA A C 1
ATOM 611 O O . ALA A 1 85 ? -2.763 -10.211 -2.596 1.00 94.00 85 ALA A O 1
ATOM 612 N N . VAL A 1 86 ? -1.023 -9.086 -1.735 1.00 92.56 86 VAL A N 1
ATOM 613 C CA . VAL A 1 86 ? -0.846 -9.944 -0.563 1.00 92.56 86 VAL A CA 1
ATOM 614 C C . VAL A 1 86 ? -1.343 -9.250 0.703 1.00 92.56 86 VAL A C 1
ATOM 616 O O . VAL A 1 86 ? -1.326 -8.021 0.773 1.00 92.56 86 VAL A O 1
ATOM 619 N N . PRO A 1 87 ? -1.770 -9.994 1.739 1.00 92.44 87 PRO A N 1
ATOM 620 C CA . PRO A 1 87 ? -2.079 -9.389 3.028 1.00 92.44 87 PRO A CA 1
ATOM 621 C C . PRO A 1 87 ? -0.857 -8.661 3.594 1.00 92.44 87 PRO A C 1
ATOM 623 O O . PRO A 1 87 ? 0.273 -9.135 3.444 1.00 92.44 87 PRO A O 1
ATOM 626 N N . TYR A 1 88 ? -1.078 -7.567 4.325 1.00 88.44 88 TYR A N 1
ATOM 627 C CA . TYR A 1 88 ? 0.010 -6.784 4.927 1.00 88.44 88 TYR A CA 1
ATOM 628 C C . TYR A 1 88 ? 0.994 -7.629 5.755 1.00 88.44 88 T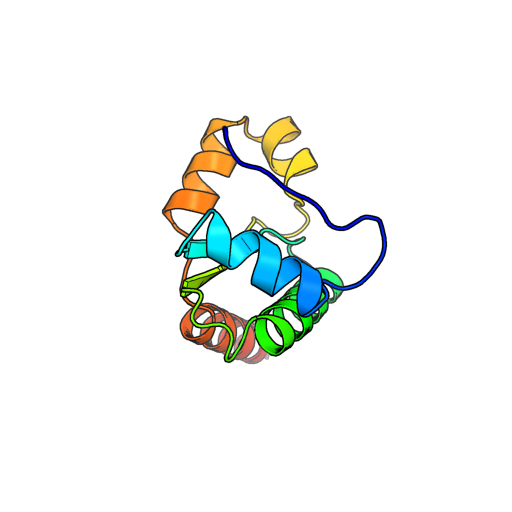YR A C 1
ATOM 630 O O . TYR A 1 88 ? 2.201 -7.408 5.702 1.00 88.44 88 TYR A O 1
ATOM 638 N N . ALA A 1 89 ? 0.501 -8.637 6.483 1.00 88.38 89 ALA A N 1
ATOM 639 C CA . ALA A 1 89 ? 1.355 -9.538 7.255 1.00 88.38 89 ALA A CA 1
ATOM 640 C C . ALA A 1 89 ? 2.386 -10.266 6.374 1.00 88.38 89 ALA A C 1
ATOM 642 O O . ALA A 1 89 ? 3.556 -10.347 6.738 1.00 88.38 89 ALA A O 1
ATOM 643 N N . ARG A 1 90 ? 1.967 -10.748 5.196 1.00 90.06 90 ARG A N 1
ATOM 644 C CA . ARG A 1 90 ? 2.860 -11.406 4.235 1.00 90.06 90 ARG A CA 1
ATOM 645 C C . ARG A 1 90 ? 3.850 -10.412 3.639 1.00 90.06 90 ARG A C 1
ATOM 647 O O . ARG A 1 90 ? 5.042 -10.695 3.648 1.00 90.06 90 ARG A O 1
ATOM 654 N N . TYR A 1 91 ? 3.367 -9.244 3.215 1.00 89.19 91 TYR A N 1
ATOM 655 C CA . TYR A 1 91 ? 4.227 -8.162 2.729 1.00 89.19 91 TYR A CA 1
ATOM 656 C C . TYR A 1 91 ? 5.332 -7.829 3.742 1.00 89.19 91 TYR A C 1
ATOM 658 O O . TYR A 1 91 ? 6.503 -7.737 3.385 1.00 89.19 91 TYR A O 1
ATOM 666 N N . ARG A 1 92 ? 4.990 -7.729 5.034 1.00 86.94 92 ARG A N 1
ATOM 667 C CA . ARG A 1 92 ? 5.970 -7.415 6.077 1.00 86.94 92 ARG A CA 1
ATOM 668 C C . ARG A 1 92 ? 7.018 -8.512 6.264 1.00 86.94 92 ARG A C 1
ATOM 670 O O . ARG A 1 92 ? 8.182 -8.190 6.485 1.00 86.94 92 ARG A O 1
ATOM 677 N N . ILE A 1 93 ? 6.620 -9.780 6.181 1.00 88.56 93 ILE A N 1
ATOM 678 C CA . ILE A 1 93 ? 7.553 -10.911 6.251 1.00 88.56 93 ILE A CA 1
ATOM 679 C C . ILE A 1 93 ? 8.521 -10.866 5.067 1.00 88.56 93 ILE A C 1
ATOM 681 O O . ILE A 1 93 ? 9.725 -10.956 5.276 1.00 88.56 93 ILE A O 1
ATOM 685 N N . GLU A 1 94 ? 8.019 -10.669 3.848 1.00 85.38 94 GLU A N 1
ATOM 686 C CA . GLU A 1 94 ? 8.850 -10.622 2.638 1.00 85.38 94 GLU A CA 1
ATOM 687 C C . GLU A 1 94 ? 9.831 -9.440 2.656 1.00 85.38 94 GLU A C 1
ATOM 689 O O . GLU A 1 94 ? 10.991 -9.607 2.292 1.00 85.38 94 GLU A O 1
ATOM 694 N N . GLN A 1 95 ? 9.421 -8.283 3.185 1.00 82.12 95 GLN A N 1
ATOM 695 C CA . GLN A 1 95 ? 10.315 -7.137 3.397 1.00 82.12 95 GLN A CA 1
ATOM 696 C C . GLN A 1 95 ? 11.449 -7.446 4.390 1.00 82.12 95 GLN A C 1
ATOM 698 O O . GLN A 1 95 ? 12.595 -7.074 4.152 1.00 82.12 95 GLN A O 1
ATOM 703 N N . ILE A 1 96 ? 11.152 -8.134 5.498 1.00 84.06 96 ILE A N 1
ATOM 704 C CA . ILE A 1 96 ? 12.167 -8.504 6.500 1.00 84.06 96 ILE A CA 1
ATOM 705 C C . ILE A 1 96 ? 13.113 -9.577 5.946 1.00 84.06 96 ILE A C 1
ATOM 707 O O . ILE A 1 96 ? 14.323 -9.485 6.146 1.00 84.06 96 ILE A O 1
ATOM 711 N N . LEU A 1 97 ? 12.581 -10.576 5.237 1.00 83.12 97 LEU A N 1
ATOM 712 C CA . LEU A 1 97 ? 13.384 -11.633 4.619 1.00 83.12 97 LEU A CA 1
ATOM 713 C C . LEU A 1 97 ? 14.313 -11.064 3.542 1.00 83.12 97 LEU A C 1
ATOM 715 O O . LEU A 1 97 ? 15.511 -11.325 3.589 1.00 83.12 97 LEU A O 1
ATOM 719 N N . GLY A 1 98 ? 13.800 -10.208 2.654 1.00 76.00 98 GLY A N 1
ATOM 720 C CA . GLY A 1 98 ? 14.611 -9.531 1.639 1.00 76.00 98 GLY A CA 1
ATOM 721 C C . GLY A 1 98 ? 15.699 -8.627 2.230 1.00 76.00 98 GLY A C 1
ATOM 722 O O . GLY A 1 98 ? 16.786 -8.530 1.673 1.00 76.00 98 GLY A O 1
ATOM 723 N N . ALA A 1 99 ? 15.450 -8.016 3.394 1.00 64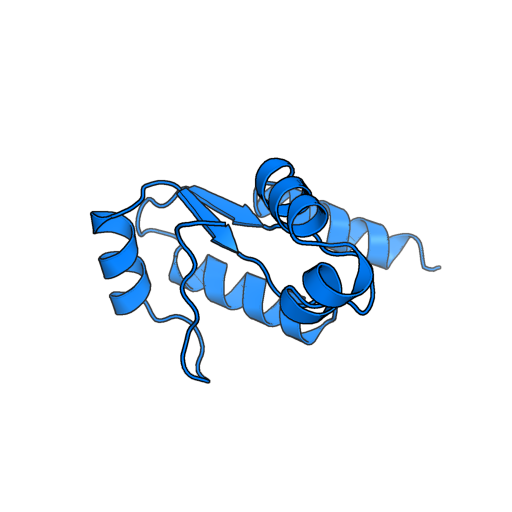.81 99 ALA A N 1
ATOM 724 C CA . ALA A 1 99 ? 16.469 -7.256 4.120 1.00 64.81 99 ALA A CA 1
ATOM 725 C C . ALA A 1 99 ? 17.538 -8.144 4.790 1.00 64.81 99 ALA A C 1
ATOM 727 O O . ALA A 1 99 ? 18.625 -7.656 5.089 1.00 64.81 99 ALA A O 1
ATOM 728 N N . THR A 1 100 ? 17.237 -9.423 5.042 1.00 60.16 100 THR A N 1
ATOM 729 C CA . THR A 1 100 ? 18.142 -10.366 5.723 1.00 60.16 100 THR A CA 1
ATOM 730 C C . THR A 1 100 ? 19.018 -11.142 4.735 1.00 60.16 100 THR A C 1
ATOM 732 O O . THR A 1 100 ? 20.159 -11.438 5.061 1.00 60.16 100 THR A O 1
ATOM 735 N N . ASP A 1 101 ? 18.539 -11.405 3.514 1.00 57.38 101 ASP A N 1
ATOM 736 C CA . ASP A 1 101 ? 19.307 -12.081 2.446 1.00 57.38 101 ASP A CA 1
ATOM 737 C C . ASP A 1 101 ? 20.349 -11.176 1.746 1.00 57.38 101 ASP A C 1
ATOM 739 O O . ASP A 1 101 ? 20.990 -11.577 0.777 1.00 57.38 101 ASP A O 1
ATOM 743 N N . MET A 1 102 ? 20.555 -9.952 2.243 1.00 48.72 102 MET A N 1
ATOM 744 C CA . MET A 1 102 ? 21.549 -8.986 1.745 1.00 48.72 102 MET A CA 1
ATOM 745 C C . MET A 1 102 ? 22.862 -8.983 2.560 1.00 48.72 102 MET A C 1
ATOM 747 O O . MET A 1 102 ? 23.537 -7.952 2.632 1.00 48.72 102 MET A O 1
ATOM 751 N N . SER A 1 103 ? 23.237 -10.111 3.179 1.00 39.25 103 SER A N 1
ATOM 752 C CA . SER A 1 103 ? 24.499 -10.280 3.929 1.00 39.25 103 SER A CA 1
ATOM 753 C C . SER A 1 103 ? 25.319 -11.477 3.473 1.00 39.25 103 SER A C 1
ATOM 755 O O . SER A 1 103 ? 24.725 -12.576 3.410 1.00 39.25 103 SER A O 1
#

Sequence (103 aa):
VGNAVATLGTALTREQARLISRYAQRVVMCYDADSAGSAATERGVGTISGIGLDVMVAMLPEGHDPDSLVRHFGGEALDGAIQQAVPYARYRIEQILGATDMS

Radius of gyration: 13.75 Å; chains: 1; bounding box: 43×27×33 Å

Secondary structure (DSSP, 8-state):
-------SSSPPPHHHHHHHTTT-SEEEEE--SSHHHHHHHHHHHHHHTTTT-EEEEEPPPTT--HHHHHHHH-HHHHHHHHHT-EEHHHHHHHHHHHHHS--